Protein AF-A0A8T1U5P4-F1 (afdb_monomer)

Secondary structure (DSSP, 8-state):
----------HHHHHHHHHHHHHHHS----S---HHHHHHHHHHHHHHHHHHHHHHHH-HHHHTT--HHHHHHHHHHHHHTTGGG--

Organism: NCBI:txid29920

pLDDT: mean 77.75, std 11.58, range [41.94, 91.31]

Mean predicted aligned error: 10.52 Å

Foldseek 3Di:
DPDPD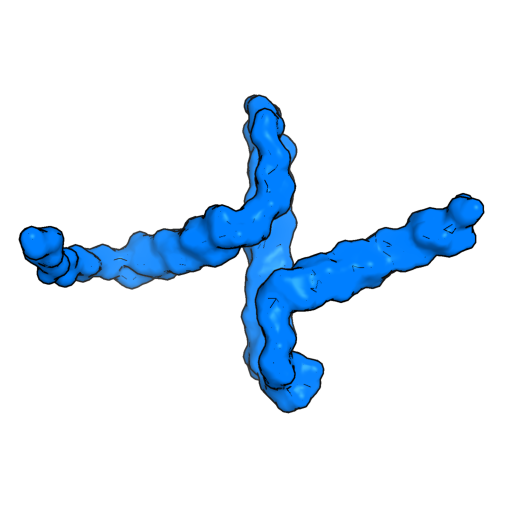PDPDPPVVVVVVVLVVQCVVPPPDDPDPDPVVVVVSVVVSVVLVVVLVVCCVVCVPVCPPPDSVNSVVVVVCVVCVVVVVVD

Radius of gyration: 16.94 Å; Cα contacts (8 Å, |Δi|>4): 23; chains: 1; bounding box: 49×34×35 Å

Solvent-accessible surface area (backbone atoms only — not comparable to full-atom values): 5418 Å² total; per-residue (Å²): 133,86,80,82,72,85,76,85,61,57,68,70,58,48,51,50,51,52,53,50,51,59,42,68,74,68,58,80,72,66,99,64,90,49,66,70,61,50,52,49,41,49,53,51,54,51,53,52,54,50,51,53,52,49,45,46,70,78,36,47,86,85,42,69,87,67,46,72,68,58,52,52,49,54,51,52,50,63,72,42,49,67,66,67,71,78,111

Structure (mmCIF, N/CA/C/O backbone):
data_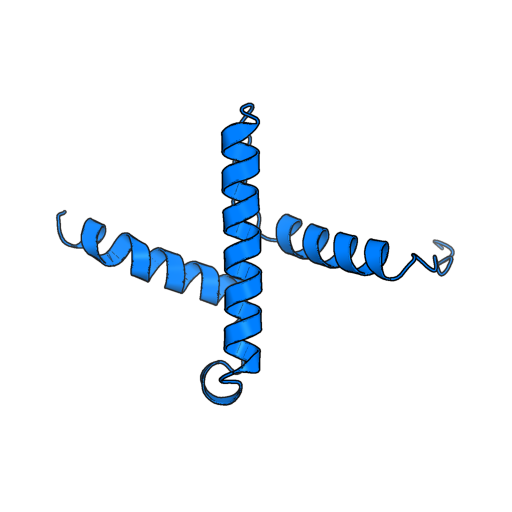AF-A0A8T1U5P4-F1
#
_entry.id   AF-A0A8T1U5P4-F1
#
loop_
_atom_site.group_PDB
_atom_site.id
_atom_site.type_symbol
_atom_site.label_atom_id
_atom_site.label_alt_id
_atom_site.label_comp_id
_atom_site.label_asym_id
_atom_site.label_entity_id
_atom_site.label_seq_id
_atom_site.pdbx_PDB_ins_code
_atom_site.Cartn_x
_atom_site.Cartn_y
_atom_site.Cartn_z
_atom_site.occupancy
_atom_site.B_iso_or_equiv
_atom_site.auth_seq_id
_atom_site.auth_comp_id
_atom_site.auth_asym_id
_atom_site.auth_atom_id
_atom_site.pdbx_PDB_model_num
ATOM 1 N N . MET A 1 1 ? 23.766 24.234 -15.706 1.00 41.94 1 MET A N 1
ATOM 2 C CA . MET A 1 1 ? 23.423 22.898 -16.245 1.00 41.94 1 MET A CA 1
ATOM 3 C C . MET A 1 1 ? 23.882 21.841 -15.248 1.00 41.94 1 MET A C 1
ATOM 5 O O . MET A 1 1 ? 25.078 21.715 -15.031 1.00 41.94 1 MET A O 1
ATOM 9 N N . LEU A 1 2 ? 22.958 21.139 -14.584 1.00 47.16 2 LEU A N 1
ATOM 10 C CA . LEU A 1 2 ? 23.303 20.029 -13.686 1.00 47.16 2 LEU A CA 1
ATOM 11 C C . LEU A 1 2 ? 23.754 18.834 -14.533 1.00 47.16 2 LEU A C 1
ATOM 13 O O . LEU A 1 2 ? 22.954 18.236 -15.250 1.00 47.16 2 LEU A O 1
ATOM 17 N N . HIS A 1 3 ? 25.049 18.524 -14.471 1.00 53.28 3 HIS A N 1
ATOM 18 C CA . HIS A 1 3 ? 25.657 17.370 -15.122 1.00 53.28 3 HIS A CA 1
ATOM 19 C C . HIS A 1 3 ? 25.000 16.100 -14.561 1.00 53.28 3 HIS A C 1
ATOM 21 O O . HIS A 1 3 ? 25.269 15.705 -13.426 1.00 53.28 3 HIS A O 1
ATOM 27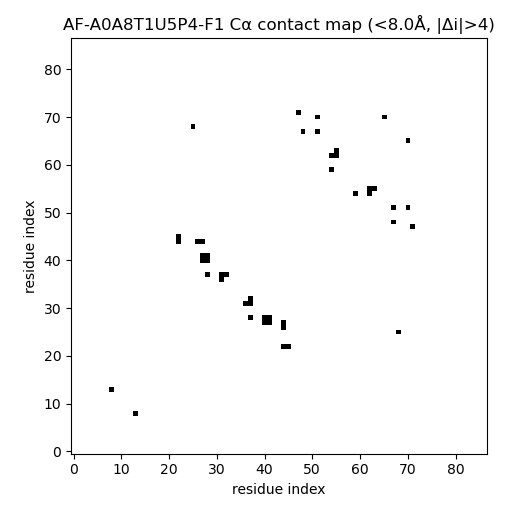 N N . ARG A 1 4 ? 24.096 15.472 -15.322 1.00 55.72 4 ARG A N 1
ATOM 28 C CA . ARG A 1 4 ? 23.491 14.188 -14.945 1.00 55.72 4 ARG A CA 1
ATOM 29 C C . ARG A 1 4 ? 24.585 13.119 -14.972 1.00 55.72 4 ARG A C 1
ATOM 31 O O . ARG A 1 4 ? 24.849 12.519 -16.006 1.00 55.72 4 ARG A O 1
ATOM 38 N N . LYS A 1 5 ? 25.263 12.901 -13.843 1.00 63.59 5 LYS A N 1
ATOM 39 C CA . LYS A 1 5 ? 26.060 11.690 -13.631 1.00 63.59 5 LYS A CA 1
ATOM 40 C C . LYS A 1 5 ? 25.080 10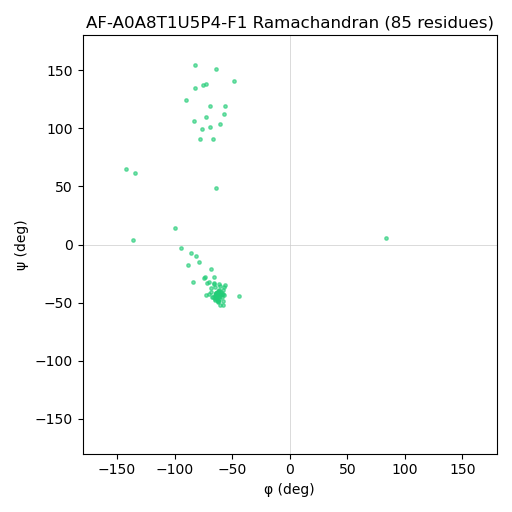.528 -13.498 1.00 63.59 5 LYS A C 1
ATOM 42 O O . LYS A 1 5 ? 24.234 10.536 -12.607 1.00 63.59 5 LYS A O 1
ATOM 47 N N . VAL A 1 6 ? 25.174 9.555 -14.400 1.00 60.53 6 VAL A N 1
ATOM 48 C CA . VAL A 1 6 ? 24.436 8.296 -14.278 1.00 60.53 6 VAL A CA 1
ATOM 49 C C . VAL A 1 6 ? 25.043 7.545 -13.096 1.00 60.53 6 VAL A C 1
ATOM 51 O O . VAL A 1 6 ? 26.135 6.994 -13.189 1.00 60.53 6 VAL A O 1
ATOM 54 N N . PHE A 1 7 ? 24.375 7.600 -11.948 1.00 65.75 7 PHE A N 1
ATOM 55 C CA . PHE A 1 7 ? 24.766 6.838 -10.771 1.00 65.75 7 PHE A CA 1
ATOM 56 C C . PHE A 1 7 ? 24.191 5.425 -10.909 1.00 65.75 7 PHE A C 1
ATOM 58 O O . PHE A 1 7 ? 22.981 5.232 -10.784 1.00 65.75 7 PHE A O 1
ATOM 65 N N . MET A 1 8 ? 25.040 4.439 -11.210 1.00 73.69 8 MET A N 1
ATOM 66 C CA . MET A 1 8 ? 24.632 3.033 -11.216 1.00 73.69 8 MET A CA 1
ATOM 67 C C . MET A 1 8 ? 24.563 2.538 -9.770 1.00 73.69 8 MET A C 1
ATOM 69 O O . MET A 1 8 ? 25.555 2.094 -9.199 1.00 73.69 8 MET A O 1
ATOM 73 N N . ALA A 1 9 ? 23.388 2.663 -9.154 1.00 71.62 9 ALA A N 1
ATOM 74 C CA . ALA A 1 9 ? 23.132 2.052 -7.859 1.00 71.62 9 ALA A CA 1
ATOM 75 C C . ALA A 1 9 ? 22.985 0.528 -8.030 1.00 71.62 9 ALA A C 1
ATOM 77 O O . ALA A 1 9 ? 22.293 0.093 -8.955 1.00 71.62 9 ALA A O 1
ATOM 78 N N . PRO A 1 10 ? 23.565 -0.289 -7.133 1.00 83.56 10 PRO A N 1
ATOM 79 C CA . PRO A 1 10 ? 23.250 -1.709 -7.055 1.00 83.56 10 PRO A CA 1
ATOM 80 C C . PRO A 1 10 ? 21.736 -1.947 -7.038 1.00 83.56 10 PRO A C 1
ATOM 82 O O . PRO A 1 10 ? 20.998 -1.223 -6.366 1.00 83.56 10 PRO A O 1
ATOM 85 N N . THR A 1 11 ? 21.273 -2.988 -7.733 1.00 77.62 11 THR A N 1
ATOM 86 C CA . THR A 1 11 ? 19.853 -3.367 -7.835 1.00 77.62 11 THR A CA 1
ATOM 87 C C . TH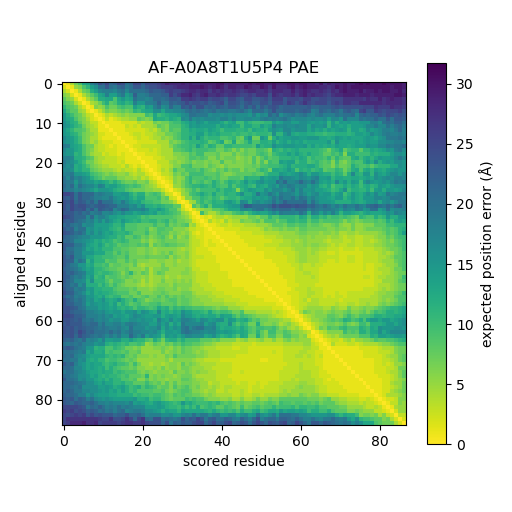R A 1 11 ? 19.079 -3.323 -6.508 1.00 77.62 11 THR A C 1
ATOM 89 O O . THR A 1 11 ? 17.982 -2.763 -6.506 1.00 77.62 11 THR A O 1
ATOM 92 N N . PRO A 1 12 ? 19.598 -3.819 -5.362 1.00 75.62 12 PRO A N 1
ATOM 93 C CA . PRO A 1 12 ? 18.877 -3.708 -4.089 1.00 75.62 12 PRO A CA 1
ATOM 94 C C . PRO A 1 12 ? 18.709 -2.259 -3.608 1.00 75.62 12 PRO A C 1
ATOM 96 O O . PRO A 1 12 ? 17.654 -1.914 -3.085 1.00 75.62 12 PRO A O 1
ATOM 99 N N . ILE A 1 13 ? 19.702 -1.392 -3.828 1.00 76.31 13 ILE A N 1
ATOM 100 C CA . ILE A 1 13 ? 19.622 0.036 -3.478 1.00 76.31 13 ILE A CA 1
ATOM 101 C C . ILE A 1 13 ? 18.607 0.738 -4.384 1.00 76.31 13 ILE A C 1
ATOM 103 O O . ILE A 1 13 ? 17.795 1.528 -3.908 1.00 76.31 13 ILE A O 1
ATOM 107 N N . ALA A 1 14 ? 18.591 0.411 -5.677 1.00 78.81 14 ALA A N 1
ATOM 108 C CA . ALA A 1 14 ? 17.597 0.938 -6.607 1.00 78.81 14 ALA A CA 1
ATOM 109 C C . ALA A 1 14 ? 16.167 0.500 -6.232 1.00 78.81 14 ALA A C 1
ATOM 111 O O . ALA A 1 14 ? 15.243 1.314 -6.255 1.00 78.81 14 ALA A O 1
ATOM 112 N N . ALA A 1 15 ? 15.988 -0.764 -5.838 1.00 74.62 15 ALA A N 1
ATOM 113 C CA . ALA A 1 15 ? 14.706 -1.290 -5.376 1.00 74.62 15 ALA A CA 1
ATOM 114 C C . ALA A 1 15 ? 14.250 -0.620 -4.070 1.00 74.62 15 ALA A C 1
ATOM 116 O O . ALA A 1 15 ? 13.100 -0.187 -3.980 1.00 74.62 15 ALA A O 1
ATOM 117 N N . TYR A 1 16 ? 15.156 -0.467 -3.098 1.00 78.81 16 TYR A N 1
ATOM 118 C CA . TYR A 1 16 ? 14.888 0.249 -1.852 1.00 78.81 16 TYR A CA 1
ATOM 119 C C . TYR A 1 16 ? 14.452 1.691 -2.123 1.00 78.81 16 TYR A C 1
ATOM 121 O O . TYR A 1 16 ? 13.379 2.098 -1.683 1.00 78.81 16 TYR A O 1
ATOM 129 N N . ASN A 1 17 ? 15.224 2.436 -2.918 1.00 80.19 17 ASN A N 1
ATOM 130 C CA . ASN A 1 17 ? 14.930 3.833 -3.241 1.00 80.19 17 ASN A CA 1
ATOM 131 C C . ASN A 1 17 ? 13.581 3.989 -3.952 1.00 80.19 17 ASN A C 1
ATOM 133 O O . ASN A 1 17 ? 12.858 4.948 -3.698 1.00 80.19 17 ASN A O 1
ATOM 137 N N . ARG A 1 18 ? 13.200 3.033 -4.809 1.00 76.12 18 ARG A N 1
ATOM 13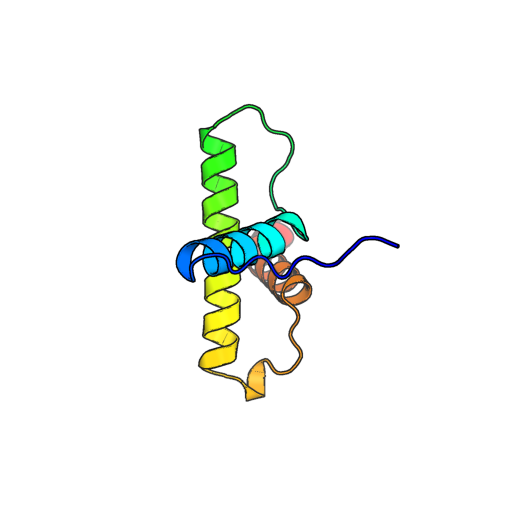8 C CA . ARG A 1 18 ? 11.890 3.039 -5.472 1.00 76.12 18 ARG A CA 1
ATOM 139 C C . ARG A 1 18 ? 10.745 2.880 -4.471 1.00 76.12 18 ARG A C 1
ATOM 141 O O . ARG A 1 18 ? 9.743 3.586 -4.578 1.00 76.12 18 ARG A O 1
ATOM 148 N N . VAL A 1 19 ? 10.880 1.969 -3.508 1.00 78.25 19 VAL A N 1
ATOM 149 C CA . VAL A 1 19 ? 9.882 1.776 -2.444 1.00 78.25 19 VAL A CA 1
ATOM 150 C C . VAL A 1 19 ? 9.832 3.002 -1.535 1.00 78.25 19 VAL A C 1
ATOM 152 O O . VAL A 1 19 ? 8.745 3.493 -1.241 1.00 78.25 19 VAL A O 1
ATOM 155 N N . ASP A 1 20 ? 10.985 3.534 -1.138 1.00 80.00 20 ASP A N 1
ATOM 156 C CA . ASP A 1 20 ? 11.082 4.727 -0.296 1.00 80.00 20 ASP A CA 1
ATOM 157 C C . ASP A 1 20 ? 10.432 5.950 -0.961 1.00 80.00 20 ASP A C 1
ATOM 159 O O . ASP A 1 20 ? 9.599 6.624 -0.355 1.00 80.00 20 ASP A O 1
ATOM 163 N N . GLN A 1 21 ? 10.687 6.167 -2.253 1.00 79.75 21 GLN A N 1
ATOM 164 C CA . GLN A 1 21 ? 10.074 7.249 -3.022 1.00 79.75 21 GLN A CA 1
ATOM 165 C C . GLN A 1 21 ? 8.549 7.097 -3.133 1.00 79.75 21 GLN A C 1
ATOM 167 O O . GLN A 1 21 ? 7.812 8.068 -2.936 1.00 79.75 21 GLN A O 1
ATOM 172 N N . LEU A 1 22 ? 8.046 5.883 -3.394 1.00 75.88 22 LEU A N 1
ATOM 173 C CA . LEU A 1 22 ? 6.603 5.605 -3.437 1.00 75.88 22 LEU A CA 1
ATOM 174 C C . LEU A 1 22 ? 5.929 5.888 -2.090 1.00 75.88 22 LEU A C 1
ATOM 176 O O . LEU A 1 22 ? 4.832 6.451 -2.046 1.00 75.88 22 LEU A O 1
ATOM 180 N N . ARG A 1 23 ? 6.599 5.537 -0.990 1.00 73.06 23 ARG A N 1
ATOM 181 C CA . ARG A 1 23 ? 6.123 5.789 0.374 1.00 73.06 23 ARG A CA 1
ATOM 182 C C . ARG A 1 23 ? 6.153 7.274 0.727 1.00 73.06 23 ARG A C 1
ATOM 184 O O . ARG A 1 23 ? 5.186 7.778 1.288 1.00 73.06 23 ARG A O 1
ATOM 191 N N . SER A 1 24 ? 7.216 7.977 0.349 1.00 71.88 24 SER A N 1
ATOM 192 C CA . SER A 1 24 ? 7.394 9.413 0.595 1.00 71.88 24 SER A CA 1
ATOM 193 C C . SER A 1 24 ? 6.383 10.280 -0.168 1.00 71.88 24 SER A C 1
ATOM 195 O O . SER A 1 24 ? 5.991 11.340 0.310 1.00 71.88 24 SER A O 1
ATOM 197 N N . THR A 1 25 ? 5.895 9.811 -1.323 1.00 68.94 25 THR A N 1
ATOM 198 C CA . THR A 1 25 ? 4.926 10.558 -2.149 1.00 68.94 25 THR A CA 1
ATOM 199 C C . THR A 1 25 ? 3.506 10.555 -1.561 1.00 68.94 25 THR A C 1
ATO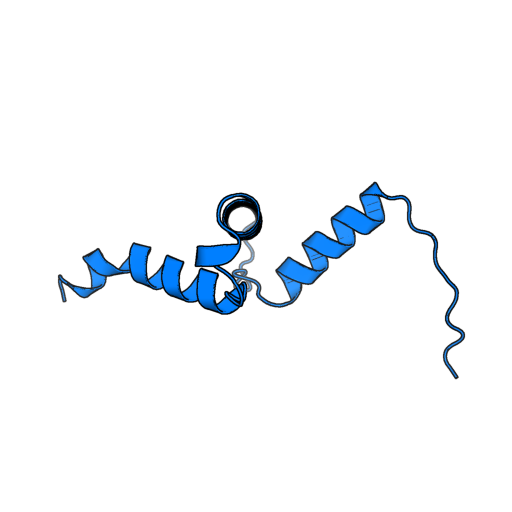M 201 O O . THR A 1 25 ? 2.749 11.494 -1.783 1.00 68.94 25 THR A O 1
ATOM 204 N N . ASN A 1 26 ? 3.119 9.519 -0.802 1.00 60.44 26 ASN A N 1
ATOM 205 C CA . ASN A 1 26 ? 1.801 9.424 -0.150 1.00 60.44 26 ASN A CA 1
ATOM 206 C C . ASN A 1 26 ? 1.908 8.781 1.246 1.00 60.44 26 ASN A C 1
ATOM 208 O O . ASN A 1 26 ? 1.389 7.671 1.442 1.00 60.44 26 ASN A O 1
ATOM 212 N N . PRO A 1 27 ? 2.594 9.433 2.199 1.00 63.28 27 PRO A N 1
ATOM 213 C CA . PRO A 1 27 ? 2.906 8.831 3.484 1.00 63.28 27 PRO A CA 1
ATOM 214 C C . PRO A 1 27 ? 1.673 8.796 4.388 1.00 63.28 27 PRO A C 1
ATOM 216 O O . PRO A 1 27 ? 0.952 9.784 4.517 1.00 63.28 27 PRO A O 1
ATOM 219 N N . ILE A 1 28 ? 1.463 7.672 5.079 1.00 65.19 28 ILE A N 1
ATOM 220 C CA . ILE A 1 28 ? 0.507 7.594 6.202 1.00 65.19 28 ILE A CA 1
ATOM 221 C C . ILE A 1 28 ? 1.124 8.195 7.481 1.00 65.19 28 ILE A C 1
ATOM 223 O O . ILE A 1 28 ? 0.421 8.513 8.441 1.00 65.19 28 ILE A O 1
ATOM 227 N N . ARG A 1 29 ? 2.449 8.398 7.490 1.00 65.38 29 ARG A N 1
ATOM 228 C CA . ARG A 1 29 ? 3.199 8.981 8.605 1.00 65.38 29 ARG A CA 1
ATOM 229 C C . ARG A 1 29 ? 2.662 10.372 8.962 1.00 65.38 29 ARG A C 1
ATOM 231 O O . ARG A 1 29 ? 2.862 11.338 8.232 1.00 65.38 29 ARG A O 1
ATOM 238 N N . ARG A 1 30 ? 2.061 10.488 10.144 1.00 64.19 30 ARG A N 1
ATOM 239 C CA . ARG A 1 30 ? 1.938 11.757 10.876 1.00 64.19 30 ARG A CA 1
ATOM 240 C C . ARG A 1 30 ? 3.247 11.992 11.632 1.00 64.19 30 ARG A C 1
ATOM 242 O O . ARG A 1 30 ? 3.963 11.028 11.878 1.00 64.19 30 ARG A O 1
ATOM 249 N N . GLY A 1 31 ? 3.611 13.239 11.939 1.00 63.66 31 GLY A N 1
ATOM 250 C CA . GLY A 1 31 ? 4.886 13.633 12.577 1.00 63.66 31 GLY A CA 1
ATOM 251 C C . GLY A 1 31 ? 5.096 13.110 14.009 1.00 63.66 31 GLY A C 1
ATOM 252 O O . GLY A 1 31 ? 5.409 13.867 14.921 1.00 63.66 31 GLY A O 1
ATOM 253 N N . GLU A 1 32 ? 4.881 11.820 14.229 1.00 62.03 32 GLU A N 1
ATOM 254 C CA . GLU A 1 32 ? 4.881 11.157 15.516 1.00 62.03 32 GLU A CA 1
ATOM 255 C C . GLU A 1 32 ? 6.307 10.818 15.946 1.00 62.03 32 GLU A C 1
ATOM 257 O O . GLU A 1 32 ? 7.117 10.302 15.177 1.00 62.03 32 GLU A O 1
ATOM 262 N N . LYS A 1 33 ? 6.613 11.113 17.213 1.00 63.44 33 LYS A N 1
ATOM 263 C CA . LYS A 1 33 ? 7.949 10.934 17.806 1.00 63.44 33 LYS A CA 1
ATOM 264 C C . LYS A 1 33 ? 8.229 9.496 18.256 1.00 63.44 33 LYS A C 1
ATOM 266 O O . LYS A 1 33 ? 9.353 9.180 18.630 1.00 63.44 33 LYS A O 1
ATOM 271 N N . ARG A 1 34 ? 7.215 8.624 18.269 1.00 73.81 34 ARG A N 1
ATOM 272 C CA . ARG A 1 34 ? 7.329 7.252 18.781 1.00 73.81 34 ARG A CA 1
ATOM 273 C C . ARG A 1 34 ? 7.750 6.299 17.664 1.00 73.81 34 ARG A C 1
ATOM 275 O O . ARG A 1 34 ? 7.068 6.183 16.643 1.00 73.81 34 ARG A O 1
ATOM 282 N N . LEU A 1 35 ? 8.853 5.583 17.891 1.00 77.94 35 LEU A N 1
ATOM 283 C CA . LEU A 1 35 ? 9.398 4.606 16.945 1.00 77.94 35 LEU A CA 1
ATOM 284 C C . LEU A 1 35 ? 8.379 3.512 16.607 1.00 77.94 35 LEU A C 1
ATOM 286 O O . LEU A 1 35 ? 8.209 3.193 15.437 1.00 77.94 35 LEU A O 1
ATOM 290 N N . GLY A 1 36 ? 7.651 3.001 17.606 1.00 79.50 36 GLY A N 1
ATOM 291 C CA . GLY A 1 36 ? 6.644 1.954 17.406 1.00 79.50 36 GLY A CA 1
ATOM 292 C C . GLY A 1 36 ? 5.534 2.368 16.437 1.00 79.50 36 GLY A C 1
ATOM 293 O O . GLY A 1 36 ? 5.211 1.624 15.514 1.00 79.50 36 GLY A O 1
ATOM 294 N N . THR A 1 37 ? 5.002 3.585 16.569 1.00 76.81 37 THR A N 1
ATOM 295 C CA . THR A 1 37 ? 3.967 4.074 15.648 1.00 76.81 37 THR A CA 1
ATOM 296 C C . THR A 1 37 ? 4.531 4.380 14.261 1.00 76.81 37 THR A C 1
ATOM 298 O O . THR A 1 37 ? 3.888 4.103 13.248 1.00 76.81 37 THR A O 1
ATOM 301 N N . THR A 1 38 ? 5.783 4.842 14.188 1.00 78.38 38 THR A N 1
ATOM 302 C CA . THR A 1 38 ? 6.493 4.991 12.909 1.00 78.38 38 THR A CA 1
ATOM 303 C C . THR A 1 38 ? 6.659 3.637 12.213 1.00 78.38 38 THR A C 1
ATOM 305 O O . THR A 1 38 ? 6.298 3.503 11.052 1.00 78.38 38 THR A O 1
ATOM 308 N N . MET A 1 39 ? 7.115 2.598 12.913 1.00 82.12 39 MET A N 1
ATOM 309 C CA . MET A 1 39 ? 7.236 1.246 12.354 1.00 82.12 39 MET A CA 1
ATOM 310 C C . MET A 1 39 ? 5.878 0.665 11.942 1.00 82.12 39 MET A C 1
ATOM 312 O O . MET A 1 39 ? 5.764 0.067 10.877 1.00 82.12 39 MET A O 1
ATOM 316 N N . CYS A 1 40 ? 4.831 0.882 12.740 1.00 80.12 40 CYS A N 1
ATOM 317 C CA . CYS A 1 40 ? 3.481 0.423 12.417 1.00 80.12 40 CYS A CA 1
ATOM 318 C C . CYS A 1 40 ? 2.952 1.081 11.131 1.00 80.12 40 CYS A C 1
ATOM 320 O O . CYS A 1 40 ? 2.544 0.390 10.199 1.00 80.12 40 CYS A O 1
ATOM 322 N N . THR A 1 41 ? 3.048 2.410 11.023 1.00 82.81 41 THR A N 1
ATOM 323 C CA . THR A 1 41 ? 2.660 3.134 9.798 1.00 82.81 41 THR A CA 1
ATOM 324 C C . THR A 1 41 ? 3.495 2.710 8.591 1.00 82.81 41 THR A C 1
ATOM 326 O O . THR A 1 41 ? 2.970 2.615 7.483 1.00 82.81 41 THR A O 1
ATOM 329 N N . TRP A 1 42 ? 4.771 2.372 8.798 1.00 81.06 42 TRP A N 1
ATOM 330 C CA . TRP A 1 42 ? 5.640 1.836 7.753 1.00 81.06 42 TRP A CA 1
ATOM 331 C C . TRP A 1 42 ? 5.178 0.476 7.235 1.00 81.06 42 TRP A C 1
ATOM 333 O O . TRP A 1 42 ? 5.092 0.290 6.021 1.00 81.06 42 TRP A O 1
ATOM 343 N N . LEU A 1 43 ? 4.867 -0.457 8.135 1.00 87.94 43 LEU A N 1
ATOM 344 C CA . LEU A 1 43 ? 4.375 -1.785 7.772 1.00 87.94 43 LEU A CA 1
ATOM 345 C C . LEU A 1 43 ? 3.039 -1.702 7.030 1.00 87.94 43 LEU A C 1
ATOM 347 O O . LEU A 1 43 ? 2.860 -2.390 6.027 1.00 87.94 43 LEU A O 1
ATOM 351 N N . ILE A 1 44 ? 2.140 -0.814 7.465 1.00 88.50 44 ILE A N 1
ATOM 352 C CA . ILE A 1 44 ? 0.862 -0.566 6.787 1.00 88.50 44 ILE A CA 1
ATOM 353 C C . ILE A 1 44 ? 1.098 -0.041 5.365 1.00 88.50 44 ILE A C 1
ATOM 355 O O . ILE A 1 44 ? 0.512 -0.564 4.419 1.00 88.50 44 ILE A O 1
ATOM 359 N N . ASP A 1 45 ? 1.984 0.943 5.182 1.00 85.88 45 ASP A N 1
ATOM 360 C CA . ASP A 1 45 ? 2.297 1.475 3.849 1.00 85.88 45 ASP A CA 1
ATOM 361 C C . ASP A 1 45 ? 2.865 0.392 2.913 1.00 85.88 45 ASP A C 1
ATOM 363 O O . ASP A 1 45 ? 2.452 0.307 1.755 1.00 85.88 45 ASP A O 1
ATOM 367 N N . ILE A 1 46 ? 3.764 -0.468 3.407 1.00 88.00 46 ILE A N 1
ATOM 368 C CA . ILE A 1 46 ? 4.330 -1.582 2.627 1.00 88.00 46 ILE A CA 1
ATOM 369 C C . ILE A 1 46 ? 3.244 -2.600 2.261 1.00 88.00 46 ILE A C 1
ATOM 371 O O . ILE A 1 46 ? 3.145 -3.000 1.101 1.00 88.00 46 ILE A O 1
ATOM 375 N N . ALA A 1 47 ? 2.402 -2.995 3.218 1.00 90.94 47 ALA A N 1
ATOM 376 C CA . ALA A 1 47 ? 1.327 -3.955 2.985 1.00 90.94 47 ALA A CA 1
ATOM 377 C C . ALA A 1 47 ? 0.338 -3.458 1.918 1.00 90.94 47 ALA A C 1
ATOM 379 O O . ALA A 1 47 ? -0.059 -4.221 1.035 1.00 90.94 47 ALA A O 1
ATOM 380 N N . ILE A 1 48 ? -0.011 -2.169 1.949 1.00 90.00 48 ILE A N 1
ATOM 381 C CA . ILE A 1 48 ? -0.898 -1.543 0.961 1.00 90.00 48 ILE A CA 1
ATOM 382 C C . ILE A 1 48 ? -0.266 -1.555 -0.436 1.00 90.00 48 ILE A C 1
ATOM 384 O O . ILE A 1 48 ? -0.938 -1.920 -1.400 1.00 90.00 48 ILE A O 1
ATOM 388 N N . ILE A 1 49 ? 1.011 -1.181 -0.561 1.00 89.69 49 ILE A N 1
ATOM 389 C CA . ILE A 1 49 ? 1.723 -1.166 -1.851 1.00 89.69 49 ILE A CA 1
ATOM 390 C C . ILE A 1 49 ? 1.830 -2.582 -2.429 1.00 89.69 49 ILE A C 1
ATOM 392 O O . ILE A 1 49 ? 1.565 -2.790 -3.617 1.00 89.69 49 ILE A O 1
ATOM 396 N N . ASN A 1 50 ? 2.162 -3.565 -1.592 1.00 90.94 50 ASN A N 1
ATOM 397 C CA . ASN A 1 50 ? 2.250 -4.962 -2.011 1.00 90.94 50 ASN A CA 1
ATOM 398 C C . ASN A 1 50 ? 0.886 -5.496 -2.457 1.00 90.94 50 ASN A C 1
ATOM 400 O O . ASN A 1 50 ? 0.797 -6.124 -3.507 1.00 90.94 50 ASN A O 1
ATOM 404 N N . SER A 1 51 ? -0.183 -5.180 -1.723 1.00 90.88 51 SER A N 1
ATOM 405 C CA . SER A 1 51 ? -1.550 -5.585 -2.075 1.00 90.88 51 SER A CA 1
ATOM 406 C C . SER A 1 51 ? -2.015 -4.956 -3.390 1.00 90.88 51 SER A C 1
ATOM 408 O O . SER A 1 51 ? -2.611 -5.636 -4.221 1.00 90.88 51 SER A O 1
ATOM 410 N N . HIS A 1 52 ? -1.711 -3.672 -3.619 1.00 90.00 52 HIS A N 1
ATOM 411 C CA . HIS A 1 52 ? -2.001 -2.988 -4.887 1.00 90.00 52 HIS A CA 1
ATOM 412 C C . HIS A 1 52 ? -1.255 -3.639 -6.053 1.00 90.00 52 HIS A C 1
ATOM 414 O O . HIS A 1 52 ? -1.852 -3.928 -7.089 1.00 90.00 52 HIS A O 1
ATOM 420 N N . THR A 1 53 ? 0.030 -3.936 -5.862 1.00 88.75 53 THR A N 1
ATOM 421 C CA . THR A 1 53 ? 0.857 -4.613 -6.869 1.00 88.75 53 THR A CA 1
ATOM 422 C C . THR A 1 53 ? 0.309 -6.004 -7.174 1.00 88.75 53 THR A C 1
ATOM 424 O O . THR A 1 53 ? 0.068 -6.320 -8.334 1.00 88.75 53 THR A O 1
ATOM 427 N N . GLN A 1 54 ? 0.017 -6.800 -6.144 1.00 90.00 54 GLN A N 1
ATOM 428 C CA . GLN A 1 54 ? -0.556 -8.137 -6.280 1.00 90.00 54 GLN A CA 1
ATOM 429 C C . GLN A 1 54 ? -1.901 -8.109 -7.014 1.00 90.00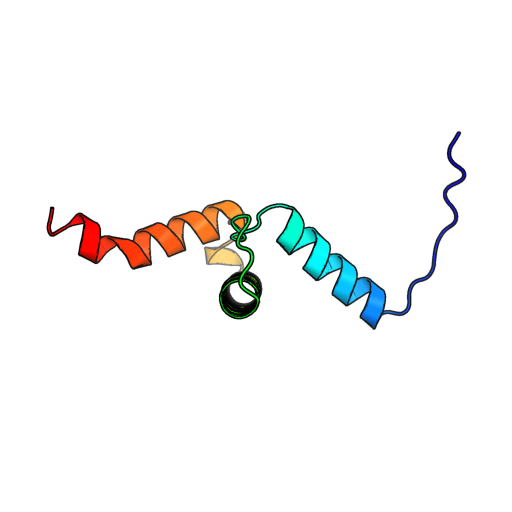 54 GLN A C 1
ATOM 431 O O . GLN A 1 54 ? -2.145 -8.937 -7.889 1.00 90.00 54 GLN A O 1
ATOM 436 N N . LEU A 1 55 ? -2.765 -7.143 -6.698 1.00 88.38 55 LEU A N 1
ATOM 437 C CA . LEU A 1 55 ? -4.063 -6.988 -7.345 1.00 88.38 55 LEU A CA 1
ATOM 438 C C . LEU A 1 55 ? -3.912 -6.670 -8.844 1.00 88.38 55 LEU A C 1
ATOM 440 O O . LEU A 1 55 ? -4.599 -7.276 -9.666 1.00 88.38 55 LEU A O 1
ATOM 444 N N . ASN A 1 56 ? -2.968 -5.795 -9.201 1.00 85.56 56 ASN A N 1
ATOM 445 C CA . ASN A 1 56 ? -2.636 -5.493 -10.597 1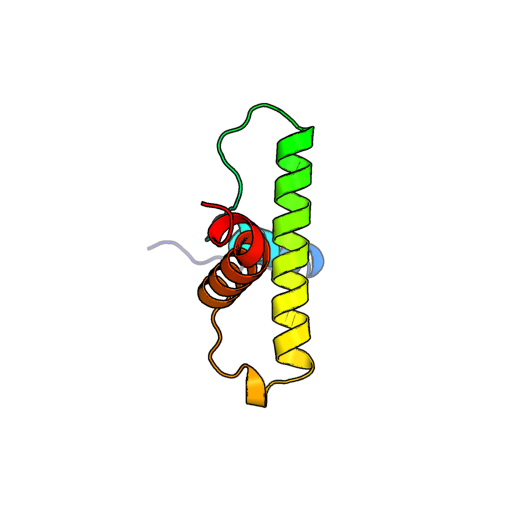.00 85.56 56 ASN A CA 1
ATOM 446 C C . ASN A 1 56 ? -2.032 -6.695 -11.335 1.00 85.56 56 ASN A C 1
ATOM 448 O O . ASN A 1 56 ? -2.278 -6.862 -12.527 1.00 85.56 56 ASN A O 1
ATOM 452 N N . THR A 1 57 ? -1.268 -7.544 -10.644 1.00 86.12 57 THR A N 1
ATOM 453 C CA . THR A 1 57 ? -0.680 -8.757 -11.229 1.00 86.12 57 THR A CA 1
ATOM 454 C C . THR A 1 57 ? -1.722 -9.849 -11.469 1.00 86.12 57 THR A C 1
ATOM 456 O O . THR A 1 57 ? -1.710 -10.482 -12.519 1.00 86.12 57 THR A O 1
ATOM 459 N N . VAL A 1 58 ? -2.632 -10.081 -10.518 1.00 88.31 58 VAL A N 1
ATOM 460 C CA . VAL A 1 58 ? -3.599 -11.192 -10.586 1.00 88.31 58 VAL A CA 1
ATOM 461 C C . VAL A 1 58 ? -4.838 -10.831 -11.411 1.00 88.31 58 VAL A C 1
ATOM 463 O O . VAL A 1 58 ? -5.435 -11.703 -12.039 1.00 88.31 58 VAL A O 1
ATOM 466 N N . ARG A 1 59 ? -5.261 -9.560 -11.417 1.00 85.31 59 ARG A N 1
ATOM 467 C CA . ARG A 1 59 ? -6.484 -9.110 -12.106 1.00 85.31 59 ARG A CA 1
ATOM 468 C C . ARG A 1 59 ? -6.258 -7.834 -12.922 1.00 85.31 59 ARG A C 1
ATOM 470 O O . ARG A 1 59 ? -6.942 -6.840 -12.684 1.00 85.31 59 ARG A O 1
ATOM 477 N N . PRO A 1 60 ? -5.377 -7.848 -13.933 1.00 76.81 60 PRO A N 1
ATOM 478 C CA . PRO A 1 60 ? -5.054 -6.645 -14.700 1.00 76.81 60 PRO A CA 1
ATOM 479 C C . PRO A 1 60 ? -6.288 -5.991 -15.349 1.00 76.81 60 PRO A C 1
ATOM 481 O O . PRO A 1 60 ? -6.408 -4.771 -15.337 1.00 76.81 60 PRO A O 1
ATOM 484 N N . ALA A 1 61 ? -7.255 -6.782 -15.832 1.00 77.00 61 ALA A N 1
ATOM 485 C CA . ALA A 1 61 ? -8.474 -6.269 -16.470 1.00 77.00 61 ALA A CA 1
ATOM 486 C C . ALA A 1 61 ? -9.491 -5.643 -15.492 1.00 77.00 61 ALA A C 1
ATOM 488 O O . ALA A 1 61 ? -10.243 -4.755 -15.874 1.00 77.00 61 ALA A O 1
ATOM 489 N N . GLY A 1 62 ? -9.526 -6.084 -14.229 1.00 70.31 62 GLY A N 1
ATOM 490 C CA . GLY A 1 62 ? -10.470 -5.561 -13.227 1.00 70.31 62 GLY A CA 1
ATOM 491 C C . GLY A 1 62 ? -9.975 -4.303 -12.508 1.00 70.31 62 GLY A C 1
ATOM 492 O O . GLY A 1 62 ? -10.697 -3.723 -11.699 1.00 70.31 62 GLY A O 1
ATOM 493 N N . VAL A 1 63 ? -8.717 -3.932 -12.748 1.00 72.81 63 VAL A N 1
ATOM 494 C CA . VAL A 1 63 ? -7.957 -2.965 -11.946 1.00 72.81 63 VAL A CA 1
ATOM 495 C C . VAL A 1 63 ? -7.189 -1.996 -12.860 1.00 72.81 63 VAL A C 1
ATOM 497 O O . VAL A 1 63 ? -6.463 -1.126 -12.384 1.00 72.81 63 VAL A O 1
ATOM 500 N N . SER A 1 64 ? -7.364 -2.108 -14.184 1.00 70.94 64 SER A N 1
ATOM 501 C CA . SER A 1 64 ? -6.713 -1.245 -15.168 1.00 70.94 64 SER A CA 1
ATOM 502 C C . SER A 1 64 ? -7.029 0.222 -14.879 1.00 70.94 64 SER A C 1
ATOM 504 O O . SER A 1 64 ? -8.192 0.623 -14.880 1.00 70.94 64 SER A O 1
ATOM 506 N N . GLY A 1 65 ? -5.991 1.018 -14.619 1.00 73.88 65 GLY A N 1
ATOM 507 C CA . GLY A 1 65 ? -6.131 2.439 -14.293 1.00 73.88 65 GLY A CA 1
ATOM 508 C C . GLY A 1 65 ? -6.431 2.747 -12.821 1.00 73.88 65 GLY A C 1
ATOM 509 O O . GLY A 1 65 ? -6.632 3.911 -12.483 1.00 73.88 65 GLY A O 1
ATOM 510 N N . LEU A 1 66 ? -6.439 1.756 -11.919 1.00 82.94 66 LEU A N 1
ATOM 511 C CA . LEU A 1 66 ? -6.571 2.022 -10.487 1.00 82.94 66 LEU A CA 1
ATOM 512 C C . LEU A 1 66 ? -5.247 2.543 -9.919 1.00 82.94 66 LEU A C 1
ATOM 514 O O . LEU A 1 66 ? -4.335 1.781 -9.589 1.00 82.94 66 LEU A O 1
ATOM 518 N N . GLU A 1 67 ? -5.151 3.857 -9.761 1.00 88.06 67 GLU A N 1
ATOM 519 C CA . GLU A 1 67 ? -4.013 4.482 -9.095 1.00 88.06 67 GLU A CA 1
ATOM 520 C C . GLU A 1 67 ? -3.912 4.070 -7.617 1.00 88.06 67 GLU A C 1
ATOM 522 O O . GLU A 1 67 ? -4.915 3.843 -6.934 1.00 88.06 67 GLU A O 1
ATOM 527 N N . LEU A 1 68 ? -2.685 4.049 -7.082 1.00 86.19 68 LEU A N 1
ATOM 528 C CA . LEU A 1 68 ? -2.416 3.707 -5.679 1.00 86.19 68 LEU A CA 1
ATOM 529 C C . LEU A 1 68 ? -3.201 4.597 -4.698 1.00 86.19 68 LEU A C 1
ATOM 531 O O . LEU A 1 68 ? -3.640 4.131 -3.647 1.00 86.19 68 LEU A O 1
ATOM 535 N N . ARG A 1 69 ? -3.403 5.874 -5.040 1.00 85.50 69 ARG A N 1
ATOM 536 C CA . ARG A 1 69 ? -4.184 6.819 -4.230 1.00 85.50 69 ARG A CA 1
ATOM 537 C C . ARG A 1 69 ? -5.649 6.399 -4.122 1.00 85.50 69 ARG A C 1
ATOM 539 O O . ARG A 1 69 ? -6.208 6.399 -3.027 1.00 85.50 69 ARG A O 1
ATOM 546 N N . GLU A 1 70 ? -6.257 6.025 -5.243 1.00 88.25 70 GLU A N 1
ATOM 547 C CA . GLU A 1 70 ? -7.649 5.580 -5.279 1.00 88.25 70 GLU A CA 1
ATOM 548 C C . GLU A 1 70 ? -7.815 4.229 -4.577 1.00 88.25 70 GLU A C 1
ATOM 550 O O . GLU A 1 70 ? -8.772 4.027 -3.830 1.00 88.25 70 GLU A O 1
ATOM 555 N N . PHE A 1 71 ? -6.837 3.332 -4.725 1.00 89.19 71 PHE A N 1
ATOM 556 C CA . PHE A 1 71 ? -6.778 2.090 -3.959 1.00 89.19 71 PHE A CA 1
ATOM 557 C C . PHE A 1 71 ? -6.743 2.351 -2.444 1.00 89.19 71 PHE A C 1
ATOM 559 O O . PHE A 1 71 ? -7.558 1.790 -1.710 1.00 89.19 71 PHE A O 1
ATOM 566 N N . LYS A 1 72 ? -5.874 3.260 -1.974 1.00 90.25 72 LYS A N 1
ATOM 567 C CA . LYS A 1 72 ? -5.817 3.687 -0.563 1.00 90.25 72 LYS A CA 1
ATOM 568 C C . LYS A 1 72 ? -7.163 4.238 -0.079 1.00 90.25 72 LYS A C 1
ATOM 570 O O . LYS A 1 72 ? -7.603 3.875 1.010 1.00 90.25 72 LYS A O 1
ATOM 575 N N . ARG A 1 73 ? -7.836 5.070 -0.886 1.00 89.31 73 ARG A N 1
ATOM 576 C CA . ARG A 1 73 ? -9.158 5.633 -0.557 1.00 89.31 73 ARG A CA 1
ATOM 577 C C . ARG A 1 73 ? -10.210 4.540 -0.375 1.00 89.31 73 ARG A C 1
ATOM 579 O O . ARG A 1 73 ? -10.845 4.482 0.672 1.00 89.31 73 ARG A O 1
ATOM 586 N N . ARG A 1 74 ? -10.347 3.637 -1.352 1.00 91.00 74 ARG A N 1
ATOM 587 C CA . ARG A 1 74 ? -11.317 2.529 -1.303 1.00 91.00 74 ARG A CA 1
ATOM 588 C C . ARG A 1 74 ? -11.063 1.589 -0.132 1.00 91.00 74 ARG A C 1
ATOM 590 O O . ARG A 1 74 ? -12.012 1.140 0.504 1.00 91.00 74 ARG A O 1
ATOM 597 N N . LEU A 1 75 ? -9.795 1.313 0.166 1.00 90.25 75 LEU A N 1
ATOM 598 C CA . LEU A 1 75 ? -9.414 0.509 1.321 1.00 90.25 75 LEU A CA 1
ATOM 599 C C . LEU A 1 75 ? -9.851 1.187 2.627 1.00 90.25 75 LEU A C 1
ATOM 601 O O . LEU A 1 75 ? -10.500 0.550 3.451 1.00 90.25 75 LEU A O 1
ATOM 605 N N . ALA A 1 76 ? -9.561 2.480 2.791 1.00 89.88 76 ALA A N 1
ATOM 606 C CA . ALA A 1 76 ? -9.984 3.242 3.963 1.00 89.88 76 ALA A CA 1
ATOM 607 C C . ALA A 1 76 ? -11.515 3.279 4.099 1.00 89.88 76 ALA A C 1
ATOM 609 O O . ALA A 1 76 ? -12.042 3.067 5.191 1.00 89.88 76 ALA A O 1
ATOM 610 N N . ASP A 1 77 ? -12.240 3.479 2.998 1.00 91.25 77 ASP A N 1
ATOM 611 C CA . ASP A 1 77 ? -13.702 3.450 2.994 1.00 91.25 77 ASP A CA 1
ATOM 612 C C . ASP A 1 77 ? -14.254 2.074 3.362 1.00 91.25 77 ASP A C 1
ATOM 614 O O . ASP A 1 77 ? -15.189 1.990 4.153 1.00 91.25 77 ASP A O 1
ATOM 618 N N . SER A 1 78 ? -13.660 0.994 2.849 1.00 91.31 78 SER A N 1
ATOM 619 C CA . SER A 1 78 ? -14.061 -0.373 3.186 1.00 91.31 78 SER A CA 1
ATOM 620 C C . SER A 1 78 ? -13.829 -0.688 4.663 1.00 91.31 78 SER A C 1
ATOM 622 O O . SER A 1 78 ? -14.702 -1.271 5.301 1.00 91.31 78 SER A O 1
ATOM 624 N N . LEU A 1 79 ? -12.680 -0.285 5.214 1.00 89.88 79 LEU A N 1
ATOM 625 C CA . LEU A 1 79 ? -12.325 -0.514 6.619 1.00 89.88 79 LEU A CA 1
ATOM 626 C C . LEU A 1 79 ? -13.176 0.324 7.582 1.00 89.88 79 LEU A C 1
ATOM 628 O O . LEU A 1 79 ? -13.483 -0.125 8.680 1.00 89.88 79 LEU A O 1
ATOM 632 N N . THR A 1 80 ? -13.592 1.524 7.174 1.00 90.62 80 THR A N 1
ATOM 633 C CA . THR A 1 80 ? -14.395 2.435 8.011 1.00 90.62 80 THR A CA 1
ATOM 634 C C . THR A 1 80 ? -15.900 2.319 7.775 1.00 90.62 80 THR A C 1
ATOM 636 O O . THR A 1 80 ? -16.683 2.977 8.457 1.00 90.62 80 THR A O 1
ATOM 639 N N . LYS A 1 81 ? -16.339 1.477 6.831 1.00 90.44 81 LYS A N 1
ATOM 640 C CA . LYS A 1 81 ? -17.753 1.343 6.448 1.00 90.44 81 LYS A CA 1
ATOM 641 C C . LYS A 1 81 ? -18.656 0.965 7.623 1.00 90.44 81 LYS A C 1
ATOM 643 O O . LYS A 1 81 ? -19.771 1.470 7.704 1.00 90.44 81 LYS A O 1
ATOM 648 N N . ALA A 1 82 ? -18.183 0.088 8.510 1.00 83.94 82 ALA A N 1
ATOM 649 C CA . ALA A 1 82 ? -18.930 -0.340 9.692 1.00 83.94 82 ALA A CA 1
ATOM 650 C C . ALA A 1 82 ? -19.094 0.806 10.707 1.00 83.94 82 ALA A C 1
ATOM 652 O O . ALA A 1 82 ? -20.201 1.076 11.159 1.00 83.94 82 ALA A O 1
ATOM 653 N N . GLU A 1 83 ? -18.018 1.547 10.970 1.00 82.25 83 GLU A N 1
ATOM 654 C CA . GLU A 1 83 ? -18.002 2.693 11.889 1.00 82.25 83 GLU A CA 1
ATOM 655 C C . GLU A 1 83 ? -18.866 3.865 11.398 1.00 82.25 83 GLU A C 1
ATOM 657 O O . GLU A 1 83 ? -19.502 4.554 12.191 1.00 82.25 83 GLU A O 1
ATOM 662 N N . LYS A 1 84 ? -18.945 4.077 10.077 1.00 73.19 84 LYS A N 1
ATOM 663 C CA . LYS A 1 84 ? -19.820 5.098 9.472 1.00 73.19 84 LYS A CA 1
ATOM 664 C C . LYS A 1 84 ? -21.314 4.782 9.618 1.00 73.19 84 LYS A C 1
ATOM 666 O O . LYS A 1 84 ? -22.119 5.688 9.464 1.00 73.19 84 LYS A O 1
ATOM 671 N N . ARG A 1 85 ? -21.687 3.518 9.853 1.00 62.62 85 ARG A N 1
ATOM 672 C CA . ARG A 1 85 ? -23.087 3.066 9.950 1.00 62.62 85 ARG A CA 1
ATOM 673 C C . ARG A 1 85 ? -23.670 3.174 11.362 1.00 62.62 85 ARG A C 1
ATOM 675 O O . ARG A 1 85 ? -24.884 3.126 11.501 1.00 62.62 85 ARG A O 1
ATOM 682 N N . ASN A 1 86 ? -22.807 3.289 12.371 1.00 57.22 86 ASN A N 1
ATOM 683 C CA . ASN A 1 86 ? -23.164 3.358 13.792 1.00 57.22 86 ASN A CA 1
ATOM 684 C C . ASN A 1 86 ? -23.172 4.800 14.344 1.00 57.22 86 ASN A C 1
ATOM 686 O O . ASN A 1 86 ? -23.168 4.992 15.558 1.00 57.22 86 ASN A O 1
ATOM 690 N N . LYS A 1 87 ? -23.154 5.805 13.463 1.00 51.22 87 LYS A N 1
ATOM 691 C CA . LYS A 1 87 ? -23.343 7.228 13.772 1.00 51.22 87 LYS A CA 1
ATOM 692 C C . LYS A 1 87 ? -24.593 7.729 13.073 1.00 51.22 87 LYS A C 1
ATOM 694 O O . LYS A 1 87 ? -25.250 8.607 13.666 1.00 51.22 87 LYS A O 1
#

Sequence (87 aa):
MLHRKVFMAPTPIAAYNRVDQLRSTNPIRRGEKRLGTTMCTWLIDIAIINSHTQLNTVRPAGVSGLELREFKRRLADSLTKAEKRNK